Protein AF-A0A1J4XUT0-F1 (afdb_monomer_lite)

Foldseek 3Di:
DDPVLVVLCVVCVLPAVQDVVQFDADPNDTHSHGLLQVLLVVLLVVQVVCLVVLLPPPPLLVQLVVLLVQLVVVVVCCVVVNDPDDSVNSNNSSSSNNVSLSSNLSVVCVVVVPDPVPVVVVVVSVVVSSNVVSVVVVVVVVVVVVVVVVVVVVVVVVVVVVVVVVVVVVVVPD

Secondary structure (DSSP, 8-state):
--HHHHHHHHHHTTT----GGGEEEETTEEEEEEHHHHHHHHHHHHHGGGHHHHTT-TTHHHHHHHHHHHHHHHHHHHHTTSS---HHHHHHHHHHHHHHHHHHHHHHHHHTT--TT-HHHHHHHHHHHHHHHHHHHHHHHHHHHHHHHHHHHHHHHHHHHHHHHHHHHHHHH-

pLDDT: mean 86.44, std 8.36, range [59.31, 97.38]

Radius of gyration: 22.79 Å; chains: 1; bounding box: 73×36×62 Å

Sequence (174 aa):
MQFLDLIAEWLFHFTCHQDPDLLVNSWGLSLPFCYRCGGIYLGIALALPSLTLIRNLPGRWYLGLGLITITLCEWLLANLGQTSSTFMTRALTGLITGVGLVLMLSVYVDSLKINLLNPLLLILLIILIVWLFNSLAVAVELTVTLSFLLFWVMVLSIFGQKLSTIVKREFLHG

Structure (mmCIF, N/CA/C/O backbone):
data_AF-A0A1J4XUT0-F1
#
_entry.id   AF-A0A1J4XUT0-F1
#
loop_
_atom_site.group_PDB
_atom_site.id
_atom_site.type_symbol
_atom_site.label_atom_id
_atom_site.label_alt_id
_atom_site.label_comp_id
_atom_site.label_asym_id
_atom_site.label_entity_id
_atom_site.label_seq_id
_atom_site.pdbx_PDB_ins_code
_atom_site.Cartn_x
_atom_site.Cartn_y
_atom_site.Cartn_z
_atom_site.occupancy
_atom_site.B_iso_or_equiv
_atom_site.auth_seq_id
_atom_site.auth_comp_id
_atom_site.auth_asym_id
_atom_site.auth_atom_id
_atom_site.pdbx_PDB_model_num
ATOM 1 N N . MET A 1 1 ? 14.628 16.707 -19.276 1.00 59.31 1 MET A N 1
ATOM 2 C CA . MET A 1 1 ? 13.608 16.431 -18.249 1.00 59.31 1 MET A CA 1
ATOM 3 C C . MET A 1 1 ? 12.532 17.487 -18.405 1.00 59.31 1 MET A C 1
ATOM 5 O O . MET A 1 1 ? 12.856 18.669 -18.344 1.00 59.31 1 MET A O 1
ATOM 9 N N . GLN A 1 2 ? 11.329 17.092 -18.812 1.00 84.69 2 GLN A N 1
ATOM 10 C CA . GLN A 1 2 ? 10.245 18.026 -19.120 1.00 84.69 2 GLN A CA 1
ATOM 11 C C . GLN A 1 2 ? 9.578 18.475 -17.807 1.00 84.69 2 GLN A C 1
ATOM 13 O O . GLN A 1 2 ? 9.569 17.736 -16.831 1.00 84.69 2 GLN A O 1
ATOM 18 N N . PHE A 1 3 ? 9.009 19.684 -17.759 1.00 84.69 3 PHE A N 1
ATOM 19 C CA . PHE A 1 3 ? 8.320 20.232 -16.571 1.00 84.69 3 PHE A CA 1
ATOM 20 C C . PHE A 1 3 ? 7.246 19.286 -15.990 1.00 84.69 3 PHE A C 1
ATOM 22 O O . PHE A 1 3 ? 7.018 19.260 -14.783 1.00 84.69 3 PHE A O 1
ATOM 29 N N . LEU A 1 4 ? 6.626 18.470 -16.847 1.00 77.44 4 LEU A N 1
ATOM 30 C CA . LEU A 1 4 ? 5.652 17.450 -16.460 1.00 77.44 4 LEU A CA 1
ATOM 31 C C . LEU A 1 4 ? 6.265 16.303 -15.642 1.00 77.44 4 LEU A C 1
ATOM 33 O O . LEU A 1 4 ? 5.600 15.813 -14.733 1.00 77.44 4 LEU A O 1
ATOM 37 N N . ASP A 1 5 ? 7.517 15.920 -15.909 1.00 79.69 5 ASP A N 1
ATOM 38 C CA . ASP A 1 5 ? 8.219 14.863 -15.166 1.00 79.69 5 ASP A CA 1
ATOM 39 C C . ASP A 1 5 ? 8.439 15.298 -13.713 1.00 79.69 5 ASP A C 1
ATOM 41 O O . ASP A 1 5 ? 8.151 14.550 -12.788 1.00 79.69 5 ASP A O 1
ATOM 45 N N . LEU A 1 6 ? 8.834 16.560 -13.514 1.00 83.25 6 LEU A N 1
ATOM 46 C CA . LEU A 1 6 ? 9.008 17.183 -12.196 1.00 83.25 6 LEU A CA 1
ATOM 47 C C . LEU A 1 6 ? 7.705 17.217 -11.388 1.00 83.25 6 LEU A C 1
ATOM 49 O O . LEU A 1 6 ? 7.701 16.925 -10.193 1.00 83.25 6 LEU A O 1
ATOM 53 N N . ILE A 1 7 ? 6.590 17.571 -12.035 1.00 82.38 7 ILE A N 1
ATOM 54 C CA . ILE A 1 7 ? 5.274 17.563 -11.383 1.00 82.38 7 ILE A CA 1
ATOM 55 C C . ILE A 1 7 ? 4.871 16.134 -11.022 1.00 82.38 7 ILE A C 1
ATOM 57 O O . ILE A 1 7 ? 4.370 15.898 -9.924 1.00 82.38 7 ILE A O 1
ATOM 61 N N . ALA A 1 8 ? 5.078 15.184 -11.932 1.00 77.56 8 ALA A N 1
ATOM 62 C CA . ALA A 1 8 ? 4.742 13.791 -11.699 1.00 77.56 8 ALA A CA 1
ATOM 63 C C . ALA A 1 8 ? 5.581 13.191 -10.563 1.00 77.56 8 ALA A C 1
ATOM 65 O O . ALA A 1 8 ? 5.018 12.581 -9.658 1.00 77.56 8 ALA A O 1
ATOM 66 N N . GLU A 1 9 ? 6.894 13.411 -10.557 1.00 79.12 9 GLU A N 1
ATOM 67 C CA . GLU A 1 9 ? 7.775 13.026 -9.454 1.00 79.12 9 GLU A CA 1
ATOM 68 C C . GLU A 1 9 ? 7.278 13.598 -8.136 1.00 79.12 9 GLU A C 1
ATOM 70 O O . GLU A 1 9 ? 7.005 12.841 -7.212 1.00 79.12 9 GLU A O 1
ATOM 75 N N . TRP A 1 10 ? 7.037 14.906 -8.067 1.00 80.31 10 TRP A N 1
ATOM 76 C CA . TRP A 1 10 ? 6.560 15.534 -6.840 1.00 80.31 10 TRP A CA 1
ATOM 77 C C . TRP A 1 10 ? 5.215 14.968 -6.351 1.00 80.31 10 TRP A C 1
ATOM 79 O O . TRP A 1 10 ? 5.044 14.718 -5.158 1.00 80.31 10 TRP A O 1
ATOM 89 N N . LEU A 1 11 ? 4.267 14.722 -7.261 1.00 76.12 11 LEU A N 1
ATOM 90 C CA . LEU A 1 11 ? 2.953 14.168 -6.921 1.00 76.12 11 LEU A CA 1
ATOM 91 C C . LEU A 1 11 ? 3.034 12.712 -6.448 1.00 76.12 11 LEU A C 1
ATOM 93 O O . LEU A 1 11 ? 2.339 12.333 -5.503 1.00 76.12 11 LEU A O 1
ATOM 97 N N . PHE A 1 12 ? 3.855 11.890 -7.101 1.00 77.44 12 PHE A N 1
ATOM 98 C CA . PHE A 1 12 ? 3.906 10.453 -6.841 1.00 77.44 12 PHE A CA 1
ATOM 99 C C . PHE A 1 12 ? 4.951 10.055 -5.801 1.00 77.44 12 PHE A C 1
ATOM 101 O O . PHE A 1 12 ? 4.812 8.965 -5.244 1.00 77.44 12 PHE A O 1
ATOM 108 N N . HIS A 1 13 ? 5.914 10.919 -5.467 1.00 78.12 13 HIS A N 1
ATOM 109 C CA . HIS A 1 13 ? 6.975 10.637 -4.494 1.00 78.12 13 HIS A CA 1
ATOM 110 C C . HIS A 1 13 ? 6.435 10.222 -3.118 1.00 78.12 13 HIS A C 1
ATOM 112 O O . HIS A 1 13 ? 6.996 9.352 -2.460 1.00 78.12 13 HIS A O 1
ATOM 118 N N . PHE A 1 14 ? 5.286 10.768 -2.709 1.00 69.44 14 PHE A N 1
ATOM 119 C CA . PHE A 1 14 ? 4.635 10.403 -1.446 1.00 69.44 14 PHE A CA 1
ATOM 120 C C . PHE A 1 14 ? 3.966 9.025 -1.460 1.00 69.44 14 PHE A C 1
ATOM 122 O O . PHE A 1 14 ? 3.560 8.528 -0.415 1.00 69.44 14 PHE A O 1
ATOM 129 N N . THR A 1 15 ? 3.777 8.437 -2.641 1.00 68.38 15 THR A N 1
ATOM 130 C CA . THR A 1 15 ? 2.921 7.257 -2.846 1.00 68.38 15 THR A CA 1
ATOM 131 C C . THR A 1 15 ? 3.649 6.090 -3.510 1.00 68.38 15 THR A C 1
ATOM 133 O O . THR A 1 15 ? 3.168 4.959 -3.512 1.00 68.38 15 THR A O 1
ATOM 136 N N . CYS A 1 16 ? 4.811 6.361 -4.098 1.00 80.06 16 CYS A N 1
ATOM 137 C CA . CYS A 1 16 ? 5.629 5.418 -4.830 1.00 80.06 16 CYS A CA 1
ATOM 138 C C . CYS A 1 16 ? 7.099 5.750 -4.575 1.00 80.06 16 CYS A C 1
ATOM 140 O O . CYS A 1 16 ? 7.508 6.896 -4.722 1.00 80.06 16 CYS A O 1
ATOM 142 N N . HIS A 1 17 ? 7.908 4.734 -4.271 1.00 76.56 17 HIS A N 1
ATOM 143 C CA . HIS A 1 17 ? 9.347 4.909 -4.052 1.00 76.56 17 HIS A CA 1
ATOM 144 C C . HIS A 1 17 ? 10.143 5.265 -5.318 1.00 76.56 17 HIS A C 1
ATOM 146 O O . HIS A 1 17 ? 11.313 5.609 -5.210 1.00 76.56 17 HIS A O 1
ATOM 152 N N . GLN A 1 18 ? 9.511 5.189 -6.496 1.00 79.56 18 GLN A N 1
ATOM 153 C CA . GLN A 1 18 ? 10.084 5.539 -7.805 1.00 79.56 18 GLN A CA 1
ATOM 154 C C . GLN A 1 18 ? 11.437 4.874 -8.110 1.00 79.56 18 GLN A C 1
ATOM 156 O O . GLN A 1 18 ? 12.284 5.447 -8.786 1.00 79.56 18 GLN A O 1
ATOM 161 N N . ASP A 1 19 ? 11.618 3.639 -7.642 1.00 84.69 19 ASP A N 1
ATOM 162 C CA . ASP A 1 19 ? 12.765 2.810 -8.007 1.00 84.69 19 ASP A CA 1
ATOM 163 C C . ASP A 1 19 ? 12.742 2.528 -9.526 1.00 84.69 19 ASP A C 1
ATOM 165 O O . ASP A 1 19 ? 11.772 1.910 -9.991 1.00 84.69 19 ASP A O 1
ATOM 169 N N . PRO A 1 20 ? 13.760 2.973 -10.296 1.00 84.88 20 PRO A N 1
ATOM 170 C CA . PRO A 1 20 ? 13.795 2.850 -11.753 1.00 84.88 20 PRO A CA 1
ATOM 171 C C . PRO A 1 20 ? 13.694 1.400 -12.237 1.00 84.88 20 PRO A C 1
ATOM 173 O O . PRO A 1 20 ? 13.114 1.161 -13.298 1.00 84.88 20 PRO A O 1
ATOM 176 N N . ASP A 1 21 ? 14.154 0.429 -11.443 1.00 86.81 21 ASP A N 1
ATOM 177 C CA . ASP A 1 21 ? 14.074 -0.994 -11.787 1.00 86.81 21 ASP A CA 1
ATOM 178 C C . ASP A 1 21 ? 12.650 -1.553 -11.643 1.00 86.81 21 ASP A C 1
ATOM 180 O O . ASP A 1 21 ? 12.332 -2.627 -12.158 1.00 86.81 21 ASP A O 1
ATOM 184 N N . LEU A 1 22 ? 11.768 -0.830 -10.946 1.00 86.06 22 LEU A N 1
ATOM 185 C CA . LEU A 1 22 ? 10.403 -1.244 -10.620 1.00 86.06 22 LEU A CA 1
ATOM 186 C C . LEU A 1 22 ? 9.323 -0.425 -11.335 1.00 86.06 22 LEU A C 1
ATOM 188 O O . LEU A 1 22 ? 8.131 -0.721 -11.165 1.00 86.06 22 LEU A O 1
ATOM 192 N N . LEU A 1 23 ? 9.710 0.601 -12.098 1.00 89.19 23 LEU A N 1
ATOM 193 C CA . LEU A 1 23 ? 8.786 1.450 -12.846 1.00 89.19 23 LEU A CA 1
ATOM 194 C C . LEU A 1 23 ? 8.070 0.668 -13.949 1.00 89.19 23 LEU A C 1
ATOM 196 O O . LEU A 1 23 ? 8.617 -0.242 -14.576 1.00 89.19 23 LEU A O 1
ATOM 200 N N . VAL A 1 24 ? 6.816 1.046 -14.200 1.00 85.81 24 VAL A N 1
ATOM 201 C CA . VAL A 1 24 ? 6.066 0.503 -15.335 1.00 85.81 24 VAL A CA 1
ATOM 202 C C . VAL A 1 24 ? 6.671 1.047 -16.624 1.00 85.81 24 VAL A C 1
ATOM 204 O O . VAL A 1 24 ? 6.668 2.254 -16.845 1.00 85.81 24 VAL A O 1
ATOM 207 N N . ASN A 1 25 ? 7.140 0.152 -17.490 1.00 88.81 25 ASN A N 1
ATOM 208 C CA . ASN A 1 25 ? 7.687 0.503 -18.797 1.00 88.81 25 ASN A CA 1
ATOM 209 C C . ASN A 1 25 ? 6.682 0.130 -19.888 1.00 88.81 25 ASN A C 1
ATOM 211 O O . ASN A 1 25 ? 6.389 -1.049 -20.084 1.00 88.81 25 ASN A O 1
ATOM 215 N N . SER A 1 26 ? 6.158 1.125 -20.604 1.00 87.25 26 SER A N 1
ATOM 216 C CA . SER A 1 26 ? 5.198 0.928 -21.693 1.00 87.25 26 SER A CA 1
ATOM 217 C C . SER A 1 26 ? 5.626 1.711 -22.929 1.00 87.25 26 SER A C 1
ATOM 219 O O . SER A 1 26 ? 5.854 2.913 -22.856 1.00 87.25 26 SER A O 1
ATOM 221 N N . TRP A 1 27 ? 5.753 1.031 -24.073 1.00 89.69 27 TRP A N 1
ATOM 222 C CA . TRP A 1 27 ? 6.184 1.628 -25.352 1.00 89.69 27 TRP A CA 1
ATOM 223 C C . TRP A 1 27 ? 7.494 2.436 -25.281 1.00 89.69 27 TRP A C 1
ATOM 225 O O . TRP A 1 27 ? 7.643 3.451 -25.955 1.00 89.69 27 TRP A O 1
ATOM 235 N N . GLY A 1 28 ? 8.451 1.992 -24.461 1.00 87.12 28 GLY A N 1
ATOM 236 C CA . GLY A 1 28 ? 9.734 2.682 -24.280 1.00 87.12 28 GLY A CA 1
ATOM 237 C C . GLY A 1 28 ? 9.672 3.914 -23.372 1.00 87.12 28 GLY A C 1
ATOM 238 O O . GLY A 1 28 ? 10.677 4.602 -23.231 1.00 87.12 28 GLY A O 1
ATOM 239 N N . LEU A 1 29 ? 8.523 4.179 -22.741 1.00 85.25 29 LEU A N 1
ATOM 240 C CA . LEU A 1 29 ? 8.351 5.223 -21.736 1.00 85.25 29 LEU A CA 1
ATOM 241 C C . LEU A 1 29 ? 8.189 4.592 -20.349 1.00 85.25 29 LEU A C 1
ATOM 243 O O . LEU A 1 29 ? 7.379 3.679 -20.165 1.00 85.25 29 LEU A O 1
ATOM 247 N N . SER A 1 30 ? 8.940 5.100 -19.375 1.00 88.06 30 SER A N 1
ATOM 248 C CA . SER A 1 30 ? 8.773 4.763 -17.961 1.00 88.06 30 SER A CA 1
ATOM 249 C C . SER A 1 30 ? 7.714 5.674 -17.349 1.00 88.06 30 SER A C 1
ATOM 251 O O . SER A 1 30 ? 7.828 6.897 -17.400 1.00 88.06 30 SER A O 1
ATOM 253 N N . LEU A 1 31 ? 6.666 5.087 -16.782 1.00 87.19 31 LEU A N 1
ATOM 254 C CA . LEU A 1 31 ? 5.660 5.828 -16.030 1.00 87.19 31 LEU A CA 1
ATOM 255 C C . LEU A 1 31 ? 6.216 6.200 -14.644 1.00 87.19 31 LEU A C 1
ATOM 257 O O . LEU A 1 31 ? 7.026 5.453 -14.096 1.00 87.19 31 LEU A O 1
ATOM 261 N N . PRO A 1 32 ? 5.747 7.298 -14.023 1.00 86.94 32 PRO A N 1
ATOM 262 C CA . PRO A 1 32 ? 6.279 7.809 -12.753 1.00 86.94 32 PRO A CA 1
ATOM 263 C C . PRO A 1 32 ? 5.862 6.976 -11.522 1.00 86.94 32 PRO A C 1
ATOM 265 O O . PRO A 1 32 ? 5.940 7.454 -10.390 1.00 86.94 32 PRO A O 1
ATOM 268 N N . PHE A 1 33 ? 5.392 5.742 -11.719 1.00 87.62 33 PHE A N 1
ATOM 269 C CA . PHE A 1 33 ? 4.929 4.842 -10.669 1.00 87.62 33 PHE A CA 1
ATOM 270 C C . PHE A 1 33 ? 5.343 3.389 -10.941 1.00 87.62 33 PHE A C 1
ATOM 272 O O . PHE A 1 33 ? 5.477 2.956 -12.087 1.00 87.62 33 PHE A O 1
ATOM 279 N N . CYS A 1 34 ? 5.525 2.613 -9.870 1.00 92.31 34 CYS A N 1
ATOM 280 C CA . CYS A 1 34 ? 5.891 1.202 -9.957 1.00 92.31 34 CYS A CA 1
ATOM 281 C C . CYS A 1 34 ? 4.689 0.309 -10.300 1.00 92.31 34 CYS A C 1
ATOM 283 O O . CYS A 1 34 ? 3.532 0.708 -10.132 1.00 92.31 34 CYS A O 1
ATOM 285 N N . TYR A 1 35 ? 4.952 -0.935 -10.716 1.00 92.62 35 TYR A N 1
ATOM 286 C CA . TYR A 1 35 ? 3.899 -1.915 -11.037 1.00 92.62 35 TYR A CA 1
ATOM 287 C C . TYR A 1 35 ? 2.866 -2.096 -9.917 1.00 92.62 35 TYR A C 1
ATOM 289 O O . TYR A 1 35 ? 1.685 -2.283 -10.203 1.00 92.62 35 TYR A O 1
ATOM 297 N N . ARG A 1 36 ? 3.275 -1.990 -8.644 1.00 93.19 36 ARG A N 1
ATOM 298 C CA . ARG A 1 36 ? 2.353 -2.099 -7.503 1.00 93.19 36 ARG A CA 1
ATOM 299 C C . ARG A 1 36 ? 1.386 -0.922 -7.435 1.00 93.19 36 ARG A C 1
ATOM 301 O O . ARG A 1 36 ? 0.182 -1.145 -7.354 1.00 93.19 36 ARG A O 1
ATOM 308 N N . CYS A 1 37 ? 1.890 0.310 -7.493 1.00 91.88 37 CYS A N 1
ATOM 309 C CA . CYS A 1 37 ? 1.044 1.504 -7.460 1.00 91.88 37 CYS A CA 1
ATOM 310 C C . CYS A 1 37 ? 0.134 1.565 -8.693 1.00 91.88 37 CYS A C 1
ATOM 312 O O . CYS A 1 37 ? -1.057 1.827 -8.552 1.00 91.88 37 CYS A O 1
ATOM 314 N N . GLY A 1 38 ? 0.653 1.204 -9.874 1.00 91.75 38 GLY A N 1
ATOM 315 C CA . GLY A 1 38 ? -0.155 1.050 -11.086 1.00 91.75 38 GLY A CA 1
ATOM 316 C C . GLY A 1 38 ? -1.289 0.033 -10.910 1.00 91.75 38 GLY A C 1
ATOM 317 O O . GLY A 1 38 ? -2.433 0.320 -11.256 1.00 91.75 38 GLY A O 1
ATOM 318 N N . GLY A 1 39 ? -0.996 -1.114 -10.289 1.00 94.62 39 GLY A N 1
ATOM 319 C CA . GLY A 1 39 ? -1.999 -2.101 -9.892 1.00 94.62 39 GLY A CA 1
ATOM 320 C C . GLY A 1 39 ? -3.060 -1.515 -8.959 1.00 94.62 39 GLY A C 1
ATOM 321 O O . GLY A 1 39 ? -4.245 -1.649 -9.244 1.00 94.62 39 GLY A O 1
ATOM 322 N N . ILE A 1 40 ? -2.660 -0.816 -7.890 1.00 93.75 40 ILE A N 1
ATOM 323 C CA . ILE A 1 40 ? -3.589 -0.170 -6.941 1.00 93.75 40 ILE A CA 1
ATOM 324 C C . ILE A 1 40 ? -4.519 0.800 -7.668 1.00 93.75 40 ILE A C 1
ATOM 326 O O . ILE A 1 40 ? -5.736 0.724 -7.492 1.00 93.75 40 ILE A O 1
ATOM 330 N N . TYR A 1 41 ? -3.972 1.677 -8.511 1.00 90.50 41 TYR A N 1
ATOM 331 C CA . TYR A 1 41 ? -4.768 2.642 -9.269 1.00 90.50 41 TYR A CA 1
ATOM 332 C C . TYR A 1 41 ? -5.742 1.951 -10.219 1.00 90.50 41 TYR A C 1
ATOM 334 O O . TYR A 1 41 ? -6.911 2.333 -10.273 1.00 90.50 41 TYR A O 1
ATOM 342 N N . LEU A 1 42 ? -5.299 0.899 -10.911 1.00 93.38 42 LEU A N 1
ATOM 343 C CA . LEU A 1 42 ? -6.162 0.106 -11.781 1.00 93.38 42 LEU A CA 1
ATOM 344 C C . LEU A 1 42 ? -7.273 -0.596 -10.986 1.00 93.38 42 LEU A C 1
ATOM 346 O O . LEU A 1 42 ? -8.433 -0.542 -11.380 1.00 93.38 42 LEU A O 1
ATOM 350 N N . GLY A 1 43 ? -6.950 -1.203 -9.844 1.00 96.06 43 GLY A N 1
ATOM 351 C CA . GLY A 1 43 ? -7.925 -1.850 -8.966 1.00 96.06 43 GLY A CA 1
ATOM 352 C C . GLY A 1 43 ? -8.981 -0.874 -8.446 1.00 96.06 43 GLY A C 1
ATOM 353 O O . GLY A 1 43 ? -10.171 -1.184 -8.488 1.00 96.06 43 GLY A O 1
ATOM 354 N N . ILE A 1 44 ? -8.569 0.330 -8.034 1.00 93.56 44 ILE A N 1
ATOM 355 C CA . ILE A 1 44 ? -9.496 1.405 -7.656 1.00 93.56 44 ILE A CA 1
ATOM 356 C C . ILE A 1 44 ? -10.367 1.791 -8.851 1.00 93.56 44 ILE A C 1
ATOM 358 O O . ILE A 1 44 ? -11.587 1.817 -8.720 1.00 93.56 44 ILE A O 1
ATOM 362 N N . ALA A 1 45 ? -9.771 2.055 -10.016 1.00 89.25 45 ALA A N 1
ATOM 363 C CA . ALA A 1 45 ? -10.500 2.468 -11.214 1.00 89.25 45 ALA A CA 1
ATOM 364 C C . ALA A 1 45 ? -11.549 1.432 -11.655 1.00 89.25 45 ALA A C 1
ATOM 366 O O . ALA A 1 45 ? -12.633 1.811 -12.093 1.00 89.25 45 ALA A O 1
ATOM 367 N N . LEU A 1 46 ? -11.255 0.138 -11.501 1.00 93.62 46 LEU A N 1
ATOM 368 C CA . LEU A 1 46 ? -12.176 -0.951 -11.830 1.00 93.62 46 LEU A CA 1
ATOM 369 C C . LEU A 1 46 ? -13.263 -1.157 -10.767 1.00 93.62 46 LEU A C 1
ATOM 371 O O . LEU A 1 46 ? -14.414 -1.422 -11.111 1.00 93.62 46 LEU A O 1
ATOM 375 N N . ALA A 1 47 ? -12.927 -1.037 -9.481 1.00 94.38 47 ALA A N 1
ATOM 376 C CA . ALA A 1 47 ? -13.877 -1.279 -8.399 1.00 94.38 47 ALA A CA 1
ATOM 377 C C . ALA A 1 47 ? -14.776 -0.069 -8.106 1.00 94.38 47 ALA A C 1
ATOM 379 O O . ALA A 1 47 ? -15.922 -0.247 -7.691 1.00 94.38 47 ALA A O 1
ATOM 380 N N . LEU A 1 48 ? -14.307 1.160 -8.329 1.00 90.19 48 LEU A N 1
ATOM 381 C CA . LEU A 1 48 ? -15.039 2.378 -7.978 1.00 90.19 48 LEU A CA 1
ATOM 382 C C . LEU A 1 48 ? -16.407 2.506 -8.686 1.00 90.19 48 LEU A C 1
ATOM 384 O O . LEU A 1 48 ? -17.376 2.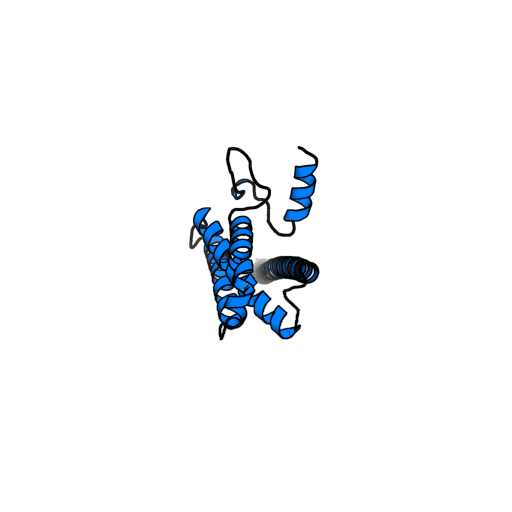833 -8.004 1.00 90.19 48 LEU A O 1
ATOM 388 N N . PRO A 1 49 ? -16.570 2.183 -9.987 1.00 89.19 49 PRO A N 1
ATOM 389 C CA . PRO A 1 49 ? -17.890 2.171 -10.628 1.00 89.19 49 PRO A CA 1
ATOM 390 C C . PRO A 1 49 ? -18.868 1.173 -9.993 1.00 89.19 49 PRO A C 1
ATOM 392 O O . PRO A 1 49 ? -20.078 1.377 -10.030 1.00 89.19 49 PRO A O 1
ATOM 395 N N . SER A 1 50 ? -18.350 0.108 -9.373 1.00 90.12 50 SER A N 1
ATOM 396 C CA . SER A 1 50 ? -19.158 -0.906 -8.690 1.00 90.12 50 SER A CA 1
ATOM 397 C C . SER A 1 50 ? -19.541 -0.526 -7.255 1.00 90.12 50 SER A C 1
ATOM 399 O O . SER A 1 50 ? -20.210 -1.312 -6.586 1.00 90.12 50 SER A O 1
ATOM 401 N N . LEU A 1 51 ? -19.173 0.676 -6.780 1.00 87.50 51 LEU A N 1
ATOM 402 C CA . LEU A 1 51 ? -19.350 1.112 -5.390 1.00 87.50 51 LEU A CA 1
ATOM 403 C C . LEU A 1 51 ? -20.797 0.971 -4.893 1.00 87.50 51 LEU A C 1
ATOM 405 O O . LEU A 1 51 ? -21.021 0.559 -3.758 1.00 87.50 51 LEU A O 1
ATOM 409 N N . THR A 1 52 ? -21.785 1.246 -5.747 1.00 85.38 52 THR A N 1
ATOM 410 C CA . THR A 1 52 ? -23.215 1.100 -5.423 1.00 85.38 52 THR A CA 1
ATOM 411 C C . THR A 1 52 ? -23.638 -0.355 -5.220 1.00 85.38 52 THR A C 1
ATOM 413 O O . THR A 1 52 ? -24.489 -0.626 -4.376 1.00 85.38 52 THR A O 1
ATOM 416 N N . LEU A 1 53 ? -23.026 -1.291 -5.949 1.00 88.06 53 LEU A N 1
ATOM 417 C CA . LEU A 1 53 ? -23.294 -2.726 -5.845 1.00 88.06 53 LEU A CA 1
ATOM 418 C C . LEU A 1 53 ? -22.630 -3.311 -4.595 1.00 88.06 53 LEU A C 1
ATOM 420 O O . LEU A 1 53 ? -23.255 -4.057 -3.841 1.00 88.06 53 LEU A O 1
ATOM 424 N N . ILE A 1 54 ? -21.378 -2.927 -4.333 1.00 89.88 54 ILE A N 1
ATOM 425 C CA . ILE A 1 54 ? -20.605 -3.451 -3.197 1.00 89.88 54 ILE A CA 1
ATOM 426 C C . ILE A 1 54 ? -20.999 -2.841 -1.850 1.00 89.88 54 ILE A C 1
ATOM 428 O O . ILE A 1 54 ? -20.699 -3.411 -0.803 1.00 89.88 54 ILE A O 1
ATOM 432 N N . ARG A 1 55 ? -21.736 -1.727 -1.853 1.00 85.94 55 ARG A N 1
ATOM 433 C CA . ARG A 1 55 ? -22.261 -1.078 -0.644 1.00 85.94 55 ARG A CA 1
ATOM 434 C C . ARG A 1 55 ? -23.136 -2.001 0.208 1.00 85.94 55 ARG A C 1
ATOM 436 O O . ARG A 1 55 ? -23.192 -1.842 1.420 1.00 85.94 55 ARG A O 1
ATOM 443 N N . ASN A 1 56 ? -23.792 -2.989 -0.397 1.00 88.06 56 ASN A N 1
ATOM 444 C CA . ASN A 1 56 ? -24.673 -3.917 0.318 1.00 88.06 56 ASN A CA 1
ATOM 445 C C . ASN A 1 56 ? -23.992 -5.238 0.701 1.00 88.06 56 ASN A C 1
ATOM 447 O O . ASN A 1 56 ? -24.621 -6.083 1.333 1.00 88.06 56 ASN A O 1
ATOM 451 N N . LEU A 1 57 ? -22.713 -5.431 0.352 1.00 91.88 57 LEU A N 1
ATOM 452 C CA . LEU A 1 57 ? -21.992 -6.658 0.687 1.00 91.88 57 LEU A CA 1
ATOM 453 C C . LEU A 1 57 ? -21.783 -6.757 2.212 1.00 91.88 57 LEU A C 1
ATOM 455 O O . LEU A 1 57 ? -21.185 -5.845 2.808 1.00 91.88 57 LEU A O 1
ATOM 459 N N . PRO A 1 58 ? -22.252 -7.839 2.865 1.00 91.62 58 PRO A N 1
ATOM 460 C CA . PRO A 1 58 ? -21.993 -8.071 4.279 1.00 91.62 58 PRO A CA 1
ATOM 461 C C . PRO A 1 58 ? -20.507 -8.366 4.496 1.00 91.62 58 PRO A C 1
ATOM 463 O O . PRO A 1 58 ? -19.856 -9.008 3.675 1.00 91.62 58 PRO A O 1
ATOM 466 N N . GLY A 1 59 ? -19.943 -7.869 5.597 1.00 92.44 59 GLY A N 1
ATOM 467 C CA . GLY A 1 59 ? -18.538 -8.116 5.937 1.00 92.44 59 GLY A CA 1
ATOM 468 C C . GLY A 1 59 ? -17.510 -7.451 5.010 1.00 92.44 59 GLY A C 1
ATOM 469 O O . GLY A 1 59 ? -16.323 -7.747 5.124 1.00 92.44 59 GLY A O 1
ATOM 470 N N . ARG A 1 60 ? -17.921 -6.523 4.132 1.00 93.50 60 ARG A N 1
ATOM 471 C CA . ARG A 1 60 ? -17.032 -5.822 3.182 1.00 93.50 60 ARG A CA 1
ATOM 472 C C . ARG A 1 60 ? -15.822 -5.132 3.823 1.00 93.50 60 ARG A C 1
ATOM 474 O O . ARG A 1 60 ? -14.774 -5.068 3.195 1.00 93.50 60 ARG A O 1
ATOM 481 N N . TRP A 1 61 ? -15.937 -4.685 5.078 1.00 91.25 61 TRP A N 1
ATOM 482 C CA . TRP A 1 61 ? -14.802 -4.179 5.860 1.00 91.25 61 TRP A CA 1
ATOM 483 C C . TRP A 1 61 ? -13.713 -5.244 6.046 1.00 91.25 61 TRP A C 1
ATOM 485 O O . TRP A 1 61 ? -12.554 -5.013 5.709 1.00 91.25 61 TRP A O 1
ATOM 495 N N . TYR A 1 62 ? -14.092 -6.427 6.541 1.00 92.25 62 TYR A N 1
ATOM 496 C CA . TYR A 1 62 ? -13.171 -7.541 6.775 1.00 92.25 62 TYR A CA 1
ATOM 497 C C . TYR A 1 62 ? -12.596 -8.080 5.468 1.00 92.25 62 TYR A C 1
ATOM 499 O O . TYR A 1 62 ? -11.407 -8.376 5.404 1.00 92.25 62 TYR A O 1
ATOM 507 N N . LEU A 1 63 ? -13.422 -8.155 4.418 1.00 93.88 63 LEU A N 1
ATOM 508 C CA . LEU A 1 63 ? -12.956 -8.529 3.087 1.00 93.88 63 LEU A CA 1
ATOM 509 C C . LEU A 1 63 ? -11.920 -7.522 2.571 1.00 93.88 63 LEU A C 1
ATOM 511 O O . LEU A 1 63 ? -10.844 -7.930 2.149 1.00 93.88 63 LEU A O 1
ATOM 515 N N . GLY A 1 64 ? -12.206 -6.220 2.664 1.00 93.69 64 GLY A N 1
ATOM 516 C CA . GLY A 1 64 ? -11.281 -5.160 2.264 1.00 93.69 64 GLY A CA 1
ATOM 517 C C . GLY A 1 64 ? -9.944 -5.241 3.001 1.00 93.69 64 GLY A C 1
ATOM 518 O O . GLY A 1 64 ? -8.897 -5.242 2.354 1.00 93.69 64 GLY A O 1
ATOM 519 N N . LEU A 1 65 ? -9.975 -5.406 4.329 1.00 91.50 65 LEU A N 1
ATOM 520 C CA . LEU A 1 65 ? -8.770 -5.630 5.131 1.00 91.50 65 LEU A CA 1
ATOM 521 C C . LEU A 1 65 ? -8.004 -6.875 4.679 1.00 91.50 65 LEU A C 1
ATOM 523 O O . LEU A 1 65 ? -6.801 -6.785 4.459 1.00 91.50 65 LEU A O 1
ATOM 527 N N . GLY A 1 66 ? -8.687 -8.004 4.477 1.00 92.19 66 GLY A N 1
ATOM 5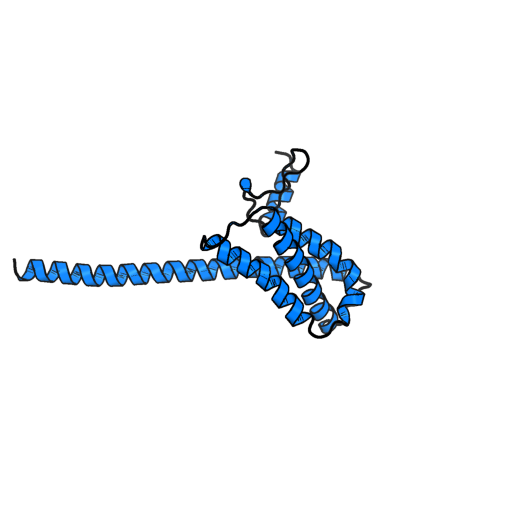28 C CA . GLY A 1 66 ? -8.060 -9.241 4.012 1.00 92.19 66 GLY A CA 1
ATOM 529 C C . GLY A 1 66 ? -7.341 -9.072 2.671 1.00 92.19 66 GLY A C 1
ATOM 530 O O . GLY A 1 66 ? -6.203 -9.513 2.527 1.00 92.19 66 GLY A O 1
ATOM 531 N N . LEU A 1 67 ? -7.958 -8.371 1.712 1.00 93.75 67 LEU A N 1
ATOM 532 C CA . LEU A 1 67 ? -7.336 -8.076 0.416 1.00 93.75 67 LEU A CA 1
ATOM 533 C C . LEU A 1 67 ? -6.100 -7.173 0.557 1.00 93.75 67 LEU A C 1
ATOM 535 O O . LEU A 1 67 ? -5.089 -7.401 -0.103 1.00 93.75 67 LEU A O 1
ATOM 539 N N . ILE A 1 68 ? -6.139 -6.171 1.438 1.00 92.00 68 ILE A N 1
ATOM 540 C CA . ILE A 1 68 ? -4.977 -5.310 1.715 1.00 92.00 68 ILE A CA 1
ATOM 541 C C . ILE A 1 68 ? -3.849 -6.118 2.378 1.00 92.00 68 ILE A C 1
ATOM 543 O O . ILE A 1 68 ? -2.682 -5.962 2.014 1.00 92.00 68 ILE A O 1
ATOM 547 N N . THR A 1 69 ? -4.185 -7.024 3.302 1.00 89.75 69 THR A N 1
ATOM 548 C CA . THR A 1 69 ? -3.214 -7.887 3.987 1.00 89.75 69 THR A CA 1
ATOM 549 C C . THR A 1 69 ? -2.435 -8.774 3.016 1.00 89.75 69 THR A C 1
ATOM 551 O O . THR A 1 69 ? -1.247 -8.982 3.241 1.00 89.75 69 THR A O 1
ATOM 554 N N . ILE A 1 70 ? -3.031 -9.232 1.908 1.00 93.50 70 ILE A N 1
ATOM 555 C CA . ILE A 1 70 ? -2.324 -10.035 0.890 1.00 93.50 70 ILE A CA 1
ATOM 556 C C . ILE A 1 70 ? -1.076 -9.305 0.370 1.00 93.50 70 ILE A C 1
ATOM 558 O O . ILE A 1 70 ? 0.004 -9.891 0.310 1.00 93.50 70 ILE A O 1
ATOM 562 N N . THR A 1 71 ? -1.195 -8.017 0.046 1.00 92.44 71 THR A N 1
ATOM 563 C CA . THR A 1 71 ? -0.069 -7.208 -0.451 1.00 92.44 71 THR A CA 1
ATOM 564 C C . THR A 1 71 ? 0.975 -6.952 0.620 1.00 92.44 71 THR A C 1
ATOM 566 O O . THR A 1 71 ? 2.169 -6.959 0.322 1.00 92.44 71 THR A O 1
ATOM 569 N N . LEU A 1 72 ? 0.545 -6.765 1.870 1.00 88.44 72 LEU A N 1
ATOM 570 C CA . LEU A 1 72 ? 1.464 -6.629 2.996 1.00 88.44 72 LEU A CA 1
ATOM 571 C C . LEU A 1 72 ? 2.265 -7.920 3.217 1.00 88.44 72 LEU A C 1
ATOM 573 O O . LEU A 1 72 ? 3.479 -7.861 3.391 1.00 88.44 72 LEU A O 1
ATOM 577 N N . CYS A 1 73 ? 1.606 -9.081 3.162 1.00 91.38 73 CYS A N 1
ATOM 578 C CA . CYS A 1 73 ? 2.256 -10.383 3.284 1.00 91.38 73 CYS A CA 1
ATOM 579 C C . CYS A 1 73 ? 3.229 -10.647 2.131 1.00 91.38 73 CYS A C 1
ATOM 581 O O . CYS A 1 73 ? 4.351 -11.071 2.387 1.00 91.38 73 CYS A O 1
ATOM 583 N N . GLU A 1 74 ? 2.841 -10.368 0.882 1.00 94.38 74 GLU A N 1
ATOM 584 C CA . GLU A 1 74 ? 3.737 -10.521 -0.274 1.00 94.38 74 GLU A CA 1
ATOM 585 C C . GLU A 1 74 ? 4.968 -9.621 -0.154 1.00 94.38 74 GLU A C 1
ATOM 587 O O . GLU A 1 74 ? 6.092 -10.089 -0.328 1.00 94.38 74 GLU A O 1
ATOM 592 N N . TRP A 1 75 ? 4.776 -8.350 0.210 1.00 89.06 75 TRP A N 1
ATOM 593 C CA . TRP A 1 75 ? 5.878 -7.419 0.437 1.00 89.06 75 TRP A CA 1
ATOM 594 C C . TRP A 1 75 ? 6.816 -7.890 1.552 1.00 89.06 75 TRP A C 1
ATOM 596 O O . TRP A 1 75 ? 8.034 -7.859 1.382 1.00 89.06 75 TRP A O 1
ATOM 606 N N . LEU A 1 76 ? 6.261 -8.359 2.673 1.00 87.50 76 LEU A N 1
ATOM 607 C CA . LEU A 1 76 ? 7.045 -8.837 3.806 1.00 87.50 76 LEU A CA 1
ATOM 608 C C . LEU A 1 76 ? 7.854 -10.087 3.441 1.00 87.50 76 LEU A C 1
ATOM 610 O O . LEU A 1 76 ? 9.052 -10.137 3.708 1.00 87.50 76 LEU A O 1
ATOM 614 N N . LEU A 1 77 ? 7.229 -11.077 2.800 1.00 90.94 77 LEU A N 1
ATOM 615 C CA . LEU A 1 77 ? 7.908 -12.302 2.369 1.00 90.94 77 LEU A CA 1
ATOM 616 C C . LEU A 1 77 ? 9.015 -12.016 1.349 1.00 90.94 77 LEU A C 1
ATOM 618 O O . LEU A 1 77 ? 10.084 -12.625 1.424 1.00 90.94 77 LEU A O 1
ATOM 622 N N . ALA A 1 78 ? 8.793 -11.060 0.443 1.00 90.12 78 ALA A N 1
ATOM 623 C CA . ALA A 1 78 ? 9.809 -10.627 -0.504 1.00 90.12 78 ALA A CA 1
ATOM 624 C C . ALA A 1 78 ? 11.005 -9.953 0.179 1.00 90.12 78 ALA A C 1
ATOM 626 O O . ALA A 1 78 ? 12.149 -10.295 -0.115 1.00 90.12 78 ALA A O 1
ATOM 627 N N . ASN A 1 79 ? 10.759 -9.059 1.139 1.00 85.19 79 ASN A N 1
ATOM 628 C CA . ASN A 1 79 ? 11.827 -8.393 1.891 1.00 85.19 79 ASN A CA 1
ATOM 629 C C . ASN A 1 79 ? 12.604 -9.343 2.810 1.00 85.19 79 ASN A C 1
ATOM 631 O O . ASN A 1 79 ? 13.782 -9.121 3.068 1.00 85.19 79 ASN A O 1
ATOM 635 N N . LEU A 1 80 ? 11.969 -10.417 3.283 1.00 89.44 80 LEU A N 1
ATOM 636 C CA . LEU A 1 80 ? 12.629 -11.488 4.035 1.00 89.44 80 LEU A CA 1
ATOM 637 C C . LEU A 1 80 ? 13.394 -12.477 3.136 1.00 89.44 80 LEU A C 1
ATOM 639 O O . LEU A 1 80 ? 13.933 -13.465 3.639 1.00 89.44 80 LEU A O 1
ATOM 643 N N . GLY A 1 81 ? 13.406 -12.262 1.816 1.00 92.25 81 GLY A N 1
ATOM 644 C CA . GLY A 1 81 ? 14.063 -13.140 0.847 1.00 92.25 81 GLY A CA 1
ATOM 645 C C . GLY A 1 81 ? 13.400 -14.511 0.686 1.00 92.25 81 GLY A C 1
ATOM 646 O O . GLY A 1 81 ? 14.004 -15.409 0.108 1.00 92.25 81 GLY A O 1
ATOM 647 N N . GLN A 1 82 ? 12.175 -14.695 1.193 1.00 93.62 82 GLN A N 1
ATOM 648 C CA . GLN A 1 82 ? 11.448 -15.971 1.117 1.00 93.62 82 GLN A CA 1
ATOM 649 C C . GLN A 1 82 ? 10.779 -16.175 -0.245 1.00 93.62 82 GLN A C 1
ATOM 651 O O . GLN A 1 82 ? 10.579 -17.305 -0.685 1.00 93.62 82 GLN A O 1
ATOM 656 N N . THR A 1 83 ? 10.424 -15.082 -0.921 1.00 94.25 83 THR A N 1
ATOM 657 C CA . THR A 1 83 ? 9.776 -15.097 -2.238 1.00 94.25 83 THR A CA 1
ATOM 658 C C . THR A 1 83 ? 10.376 -14.029 -3.143 1.00 94.25 83 THR A C 1
ATOM 660 O O . THR A 1 83 ? 10.807 -12.984 -2.665 1.00 94.25 83 THR A O 1
ATOM 663 N N . SER A 1 84 ? 10.355 -14.230 -4.460 1.00 92.50 84 SER A N 1
ATOM 664 C CA . SER A 1 84 ? 10.720 -13.178 -5.412 1.00 92.50 84 SER A CA 1
ATOM 665 C C . SER A 1 84 ? 9.511 -12.294 -5.738 1.00 92.50 84 SER A C 1
ATOM 667 O O . SER A 1 84 ? 8.468 -12.773 -6.184 1.00 92.50 84 SER A O 1
ATOM 669 N N . SER A 1 85 ? 9.646 -10.980 -5.538 1.00 93.62 85 SER A N 1
ATOM 670 C CA . SER A 1 85 ? 8.629 -10.014 -5.967 1.00 93.62 85 SER A CA 1
ATOM 671 C C . SER A 1 85 ? 8.859 -9.661 -7.437 1.00 93.62 85 SER A C 1
ATOM 673 O O . SER A 1 85 ? 9.791 -8.938 -7.786 1.00 93.62 85 SER A O 1
ATOM 675 N N . THR A 1 86 ? 8.028 -10.204 -8.321 1.00 94.69 86 THR A N 1
ATOM 676 C CA . THR A 1 86 ? 8.082 -9.955 -9.770 1.00 94.69 86 THR A CA 1
ATOM 677 C C . THR A 1 86 ? 7.202 -8.761 -10.146 1.00 94.69 86 THR A C 1
ATOM 679 O O . THR A 1 86 ? 6.341 -8.340 -9.374 1.00 94.69 86 THR A O 1
ATOM 682 N N . PHE A 1 87 ? 7.360 -8.218 -11.356 1.00 94.69 87 PHE A N 1
ATOM 683 C CA . PHE A 1 87 ? 6.462 -7.168 -11.860 1.00 94.69 87 PHE A CA 1
ATOM 684 C C . PHE A 1 87 ? 4.993 -7.612 -11.866 1.00 94.69 87 PHE A C 1
ATOM 686 O O . PHE A 1 87 ? 4.112 -6.851 -11.471 1.00 94.69 87 PHE A O 1
ATOM 693 N N . MET A 1 88 ? 4.743 -8.873 -12.234 1.00 95.44 88 MET A N 1
ATOM 694 C CA . MET A 1 88 ? 3.400 -9.449 -12.275 1.00 95.44 88 MET A CA 1
ATOM 695 C C . MET A 1 88 ? 2.798 -9.600 -10.877 1.00 95.44 88 MET A C 1
ATOM 697 O O . MET A 1 88 ? 1.664 -9.179 -10.656 1.00 95.44 88 MET A O 1
ATOM 701 N N . THR A 1 89 ? 3.548 -10.147 -9.911 1.00 95.88 89 THR A N 1
ATOM 702 C CA . THR A 1 89 ? 3.043 -10.285 -8.534 1.00 95.88 89 THR A CA 1
ATOM 703 C C . THR A 1 89 ? 2.769 -8.919 -7.920 1.00 95.88 89 THR A C 1
ATOM 705 O O . THR A 1 89 ? 1.699 -8.737 -7.352 1.00 95.88 89 THR A O 1
ATOM 708 N N . ARG A 1 90 ? 3.657 -7.934 -8.122 1.00 94.69 90 ARG A N 1
ATOM 709 C CA . ARG A 1 90 ? 3.456 -6.545 -7.678 1.00 94.69 90 ARG A CA 1
ATOM 710 C C . ARG A 1 90 ? 2.187 -5.923 -8.256 1.00 94.69 90 ARG A C 1
ATOM 712 O O . ARG A 1 90 ? 1.431 -5.305 -7.511 1.00 94.69 90 ARG A O 1
ATOM 719 N N . ALA A 1 91 ? 1.948 -6.082 -9.558 1.00 95.38 91 ALA A N 1
ATOM 720 C CA . ALA A 1 91 ? 0.754 -5.556 -10.214 1.00 95.38 91 ALA A CA 1
ATOM 721 C C . ALA A 1 91 ? -0.530 -6.226 -9.701 1.00 95.38 91 ALA A C 1
ATOM 723 O O . ALA A 1 91 ? -1.503 -5.534 -9.406 1.00 95.38 91 ALA A O 1
ATOM 724 N N . LEU A 1 92 ? -0.527 -7.555 -9.548 1.00 97.38 92 LEU A N 1
ATOM 725 C CA . LEU A 1 92 ? -1.684 -8.315 -9.068 1.00 97.38 92 LEU A CA 1
ATOM 726 C C . LEU A 1 92 ? -2.017 -8.006 -7.607 1.00 97.38 92 LEU A C 1
ATOM 728 O O . LEU A 1 92 ? -3.175 -7.736 -7.295 1.00 97.38 92 LEU A O 1
ATOM 732 N N . THR A 1 93 ? -1.023 -8.008 -6.714 1.00 96.44 93 THR A N 1
ATOM 733 C CA . THR A 1 93 ? -1.243 -7.659 -5.303 1.00 96.44 93 THR A CA 1
ATOM 734 C C . THR A 1 93 ? -1.678 -6.201 -5.177 1.00 96.44 93 THR A C 1
ATOM 736 O O . THR A 1 93 ? -2.665 -5.909 -4.503 1.00 96.44 93 THR A O 1
ATOM 739 N N . GLY A 1 94 ? -1.063 -5.294 -5.943 1.00 95.50 94 GLY A N 1
ATOM 740 C CA . GLY A 1 94 ? -1.523 -3.913 -6.070 1.00 95.50 94 GLY A CA 1
ATOM 741 C C . GLY A 1 94 ? -2.997 -3.808 -6.478 1.00 95.50 94 GLY A C 1
ATOM 742 O O . GLY A 1 94 ? -3.773 -3.141 -5.799 1.00 95.50 94 GLY A O 1
ATOM 743 N N . LEU A 1 95 ? -3.415 -4.512 -7.534 1.00 97.31 95 LEU A N 1
ATOM 744 C CA . LEU A 1 95 ? -4.807 -4.535 -8.000 1.00 97.31 95 LEU A CA 1
ATOM 745 C C . LEU A 1 95 ? -5.767 -5.030 -6.919 1.00 97.31 95 LEU A C 1
ATOM 747 O O . LEU A 1 95 ? -6.788 -4.388 -6.664 1.00 97.31 95 LEU A O 1
ATOM 751 N N . ILE A 1 96 ? -5.415 -6.123 -6.242 1.00 97.19 96 ILE A N 1
ATOM 752 C CA . ILE A 1 96 ? -6.183 -6.677 -5.123 1.00 97.19 96 ILE A CA 1
ATOM 753 C C . ILE A 1 96 ? -6.333 -5.641 -3.998 1.00 97.19 96 ILE A C 1
ATOM 755 O O . ILE A 1 96 ? -7.439 -5.424 -3.500 1.00 97.19 96 ILE A O 1
ATOM 759 N N . THR A 1 97 ? -5.251 -4.948 -3.635 1.00 95.56 97 THR A N 1
ATOM 760 C CA . THR A 1 97 ? -5.290 -3.845 -2.666 1.00 95.56 97 THR A CA 1
ATOM 761 C C . THR A 1 97 ? -6.188 -2.709 -3.130 1.00 95.56 97 THR A C 1
ATOM 763 O O . THR A 1 97 ? -6.974 -2.216 -2.327 1.00 95.56 97 THR A O 1
ATOM 766 N N . GLY A 1 98 ? -6.132 -2.318 -4.404 1.00 95.25 98 GLY A N 1
ATOM 767 C CA . GLY A 1 98 ? -7.004 -1.282 -4.958 1.00 95.25 98 GLY A CA 1
ATOM 768 C C . GLY A 1 98 ? -8.490 -1.612 -4.786 1.00 95.25 98 GLY A C 1
ATOM 769 O O . GLY A 1 98 ? -9.260 -0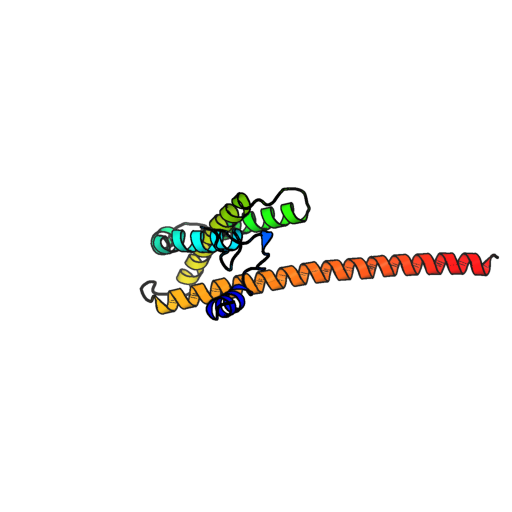.773 -4.322 1.00 95.25 98 GLY A O 1
ATOM 770 N N . VAL A 1 99 ? -8.883 -2.861 -5.056 1.00 96.12 99 VAL A N 1
ATOM 771 C CA . VAL A 1 99 ? -10.249 -3.352 -4.793 1.00 96.12 99 VAL A CA 1
ATOM 772 C C . VAL A 1 99 ? -10.571 -3.313 -3.295 1.00 96.12 99 VAL A C 1
ATOM 774 O O . VAL A 1 99 ? -11.635 -2.831 -2.901 1.00 96.12 99 VAL A O 1
ATOM 777 N N . GLY A 1 100 ? -9.644 -3.773 -2.450 1.00 95.31 100 GLY A N 1
ATOM 778 C CA . GLY A 1 100 ? -9.789 -3.736 -0.994 1.00 95.31 100 GLY A CA 1
ATOM 779 C C . GLY A 1 100 ? -10.029 -2.325 -0.455 1.00 95.31 100 GLY A C 1
ATOM 780 O O . GLY A 1 100 ? -10.942 -2.122 0.345 1.00 95.31 100 GLY A O 1
ATOM 781 N N . LEU A 1 101 ? -9.288 -1.334 -0.956 1.00 93.06 101 LEU A N 1
ATOM 782 C CA . LEU A 1 101 ? -9.453 0.075 -0.593 1.00 93.06 101 LEU A CA 1
ATOM 783 C C . LEU A 1 101 ? -10.843 0.604 -0.955 1.00 93.06 101 LEU A C 1
ATOM 785 O O . LEU A 1 101 ? -11.444 1.314 -0.151 1.00 93.06 101 LEU A O 1
ATOM 789 N N . VAL A 1 102 ? -11.396 0.230 -2.114 1.00 93.81 102 VAL A N 1
ATOM 790 C CA . VAL A 1 102 ? -12.759 0.637 -2.497 1.00 93.81 102 VAL A CA 1
ATOM 791 C C . VAL A 1 102 ? -13.817 -0.015 -1.595 1.00 93.81 102 VAL A C 1
ATOM 793 O O . VAL A 1 102 ? -14.785 0.643 -1.204 1.00 93.81 102 VAL A O 1
ATOM 796 N N . LEU A 1 103 ? -13.626 -1.275 -1.188 1.00 93.50 103 LEU A N 1
ATOM 797 C CA . LEU A 1 103 ? -14.502 -1.914 -0.198 1.00 93.50 103 LEU A CA 1
ATOM 798 C C . LEU A 1 103 ? -14.466 -1.175 1.143 1.00 93.50 103 LEU A C 1
ATOM 800 O O . LEU A 1 103 ? -15.522 -0.933 1.728 1.00 93.50 103 LEU A O 1
ATOM 804 N N . MET A 1 104 ? -13.288 -0.755 1.610 1.00 91.69 104 MET A N 1
ATOM 805 C CA . MET A 1 104 ? -13.173 0.038 2.838 1.00 91.69 104 MET A CA 1
ATOM 806 C C . MET A 1 104 ? -13.820 1.420 2.683 1.00 91.69 104 MET A C 1
ATOM 808 O O . MET A 1 104 ? -14.615 1.822 3.531 1.00 91.69 104 MET A O 1
ATOM 812 N N . LEU A 1 105 ? -13.562 2.108 1.566 1.00 89.25 105 LEU A N 1
ATOM 813 C CA . LEU A 1 105 ? -14.192 3.380 1.199 1.00 89.25 105 LEU A CA 1
ATOM 814 C C . LEU A 1 105 ? -15.724 3.295 1.263 1.00 89.25 105 LEU A C 1
ATOM 816 O O . LEU A 1 105 ? -16.361 4.200 1.798 1.00 89.25 105 LEU A O 1
ATOM 820 N N . SER A 1 106 ? -16.324 2.202 0.783 1.00 90.50 106 SER A N 1
ATOM 821 C CA . SER A 1 106 ? -17.782 2.027 0.821 1.00 90.50 106 SER A CA 1
ATOM 822 C C . SER A 1 106 ? -18.356 2.095 2.245 1.00 90.50 106 SER A C 1
ATOM 824 O O . SER A 1 106 ? -19.394 2.717 2.460 1.00 90.50 106 SER A O 1
ATOM 826 N N . VAL A 1 107 ? -17.644 1.547 3.237 1.00 90.12 107 VAL A N 1
ATOM 827 C CA . VAL A 1 107 ? -18.039 1.578 4.656 1.00 90.12 107 VAL A CA 1
ATOM 828 C C . VAL A 1 107 ? -17.983 3.001 5.210 1.00 90.12 107 VAL A C 1
ATOM 830 O O . VAL A 1 107 ? -18.866 3.412 5.966 1.00 90.12 107 VAL A O 1
ATOM 833 N N . TYR A 1 108 ? -16.978 3.782 4.810 1.00 85.50 108 TYR A N 1
ATOM 834 C CA . TYR A 1 108 ? -16.876 5.189 5.197 1.00 85.50 108 TYR A CA 1
ATOM 835 C C . TYR A 1 108 ? -17.979 6.038 4.562 1.00 85.50 108 TYR A C 1
ATOM 837 O O . TYR A 1 108 ? -18.609 6.835 5.256 1.00 85.50 108 TYR A O 1
ATOM 845 N N . VAL A 1 109 ? -18.260 5.836 3.271 1.00 86.12 109 VAL A N 1
ATOM 846 C CA . VAL A 1 109 ? -19.351 6.518 2.553 1.00 86.12 109 VAL A CA 1
ATOM 847 C C . VAL A 1 109 ? -20.700 6.265 3.232 1.00 86.12 109 VAL A C 1
ATOM 849 O O . VAL A 1 109 ? -21.491 7.197 3.392 1.00 86.12 109 VAL A O 1
ATOM 852 N N . ASP A 1 110 ? -20.939 5.032 3.685 1.00 86.81 110 ASP A N 1
ATOM 853 C CA . ASP A 1 110 ? -22.111 4.671 4.484 1.00 86.81 110 ASP A CA 1
ATOM 854 C C . ASP A 1 110 ? -22.168 5.394 5.825 1.00 86.81 110 ASP A C 1
ATOM 856 O O . ASP A 1 110 ? -23.179 6.017 6.155 1.00 86.81 110 ASP A O 1
ATOM 860 N N . SER A 1 111 ? -21.070 5.333 6.578 1.00 85.69 111 SER A N 1
ATOM 861 C CA . SER A 1 111 ? -20.976 5.897 7.927 1.00 85.69 111 SER A CA 1
ATOM 862 C C . SER A 1 111 ? -21.177 7.415 7.927 1.00 85.69 111 SER A C 1
ATOM 864 O O . SER A 1 111 ? -21.819 7.962 8.821 1.00 85.69 111 SER A O 1
ATOM 866 N N . LEU A 1 112 ? -20.680 8.094 6.890 1.00 83.44 112 LEU A N 1
ATOM 867 C CA . LEU A 1 112 ? -20.782 9.544 6.717 1.00 83.44 112 LEU A CA 1
ATOM 868 C C . LEU A 1 112 ? -22.068 9.986 5.995 1.00 83.44 112 LEU A C 1
ATOM 870 O O . LEU A 1 112 ? -22.256 11.180 5.773 1.00 83.44 112 LEU A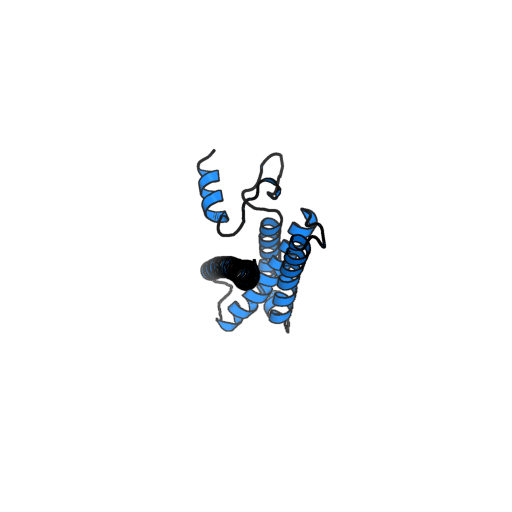 O 1
ATOM 874 N N . LYS A 1 113 ? -22.956 9.048 5.621 1.00 84.62 113 LYS A N 1
ATOM 875 C CA . LYS A 1 113 ? -24.192 9.304 4.852 1.00 84.62 113 LYS A CA 1
ATOM 876 C C . LYS A 1 113 ? -23.948 10.142 3.590 1.00 84.62 113 LYS A C 1
ATOM 878 O O . LYS A 1 113 ? -24.761 10.990 3.219 1.00 84.62 113 LYS A O 1
ATOM 883 N N . ILE A 1 114 ? -22.818 9.909 2.926 1.00 76.88 114 ILE A N 1
ATOM 884 C CA . ILE A 1 114 ? -22.414 10.690 1.760 1.00 76.88 114 ILE A CA 1
ATOM 885 C C . ILE A 1 114 ? -23.315 10.350 0.578 1.00 76.88 114 ILE A C 1
ATOM 887 O O . ILE A 1 114 ? -23.534 9.183 0.241 1.00 76.88 114 ILE A O 1
ATOM 891 N N . ASN A 1 115 ? -23.819 11.392 -0.079 1.00 77.75 115 ASN A N 1
ATOM 892 C CA . ASN A 1 115 ? -24.553 11.236 -1.320 1.00 77.75 115 ASN A CA 1
ATOM 893 C C . ASN A 1 115 ? -23.553 10.975 -2.458 1.00 77.75 115 ASN A C 1
ATOM 895 O O . ASN A 1 115 ? -22.809 11.877 -2.842 1.00 77.75 115 ASN A O 1
ATOM 899 N N . LEU A 1 116 ? -23.525 9.744 -2.988 1.00 71.12 116 LEU A N 1
ATOM 900 C CA . LEU A 1 116 ? -22.608 9.334 -4.067 1.00 71.12 116 LEU A CA 1
ATOM 901 C C . LEU A 1 116 ? -22.749 10.176 -5.345 1.00 71.12 116 LEU A C 1
ATOM 903 O O . LEU A 1 116 ? -21.845 10.182 -6.173 1.00 71.12 116 LEU A O 1
ATOM 907 N N . LEU A 1 117 ? -23.863 10.896 -5.498 1.00 70.62 117 LEU A N 1
ATOM 908 C CA . LEU A 1 117 ? -24.097 11.818 -6.608 1.00 70.62 117 LEU A CA 1
ATOM 909 C C . LEU A 1 117 ? -23.300 13.126 -6.496 1.00 70.62 117 LEU A C 1
ATOM 911 O O . LEU A 1 117 ? -23.378 13.946 -7.404 1.00 70.62 117 LEU A O 1
ATOM 915 N N . ASN A 1 118 ? -22.548 13.346 -5.410 1.00 80.19 118 ASN A N 1
ATOM 916 C CA . ASN A 1 118 ? -21.617 14.464 -5.297 1.00 80.19 118 ASN A CA 1
ATOM 917 C C . ASN A 1 118 ? -20.197 14.017 -5.713 1.00 80.19 118 ASN A C 1
ATOM 919 O O . ASN A 1 118 ? -19.428 13.557 -4.861 1.00 80.19 118 ASN A O 1
ATOM 923 N N . PRO A 1 119 ? -19.821 14.150 -7.002 1.00 73.56 119 PRO A N 1
ATOM 924 C CA . PRO A 1 119 ? -18.526 13.688 -7.499 1.00 73.56 119 PRO A CA 1
ATOM 925 C C . PRO A 1 119 ? -17.357 14.435 -6.855 1.00 73.56 119 PRO A C 1
ATOM 927 O O . PRO A 1 119 ? -16.302 13.844 -6.651 1.00 73.56 119 PRO A O 1
ATOM 930 N N . LEU A 1 120 ? -17.544 15.706 -6.478 1.00 76.56 120 LEU A N 1
ATOM 931 C CA . LEU A 1 120 ? -16.511 16.498 -5.812 1.00 76.56 120 LEU A CA 1
ATOM 932 C C . LEU A 1 120 ? -16.145 15.881 -4.456 1.00 76.56 120 LEU A C 1
ATOM 934 O O . LEU A 1 120 ? -14.971 15.679 -4.159 1.00 76.56 120 LEU A O 1
ATOM 938 N N . LEU A 1 121 ? -17.150 15.533 -3.650 1.00 77.44 121 LEU A N 1
ATOM 939 C CA . LEU A 1 121 ? -16.934 14.910 -2.345 1.00 77.44 121 LEU A CA 1
ATOM 940 C C . LEU A 1 121 ? -16.317 13.512 -2.477 1.00 77.44 121 LEU A C 1
ATOM 942 O O . LEU A 1 121 ? -15.456 13.154 -1.678 1.00 77.44 121 LEU A O 1
ATOM 946 N N . LEU A 1 122 ? -16.706 12.747 -3.501 1.00 74.38 122 LEU A N 1
ATOM 947 C CA . LEU A 1 122 ? -16.104 11.444 -3.787 1.00 74.38 122 LEU A CA 1
ATOM 948 C C . LEU A 1 122 ? -14.618 11.574 -4.152 1.00 74.38 122 LEU A C 1
ATOM 950 O O . LEU A 1 122 ? -13.797 10.837 -3.613 1.00 74.38 122 LEU A O 1
ATOM 954 N N . ILE A 1 123 ? -14.263 12.539 -5.008 1.00 78.06 123 ILE A N 1
ATOM 955 C CA . ILE A 1 123 ? -12.868 12.836 -5.364 1.00 78.06 123 ILE A CA 1
ATOM 956 C C . ILE A 1 123 ? -12.071 13.232 -4.116 1.00 78.06 123 ILE A C 1
ATOM 958 O O . ILE A 1 123 ? -10.998 12.680 -3.880 1.00 78.06 123 ILE A O 1
ATOM 962 N N . LEU A 1 124 ? -12.607 14.130 -3.282 1.00 79.06 124 LEU A N 1
ATOM 963 C CA . LEU A 1 124 ? -11.957 14.541 -2.034 1.00 79.06 124 LEU A CA 1
ATOM 964 C C . LEU A 1 124 ? -11.747 13.359 -1.078 1.00 79.06 124 LEU A C 1
ATOM 966 O O . LEU A 1 124 ? -10.689 13.263 -0.457 1.00 79.06 124 LEU A O 1
ATOM 970 N N . LEU A 1 125 ? -12.707 12.430 -0.988 1.00 75.81 125 LEU A N 1
ATOM 971 C CA . LEU A 1 125 ? -12.558 11.235 -0.157 1.00 75.81 125 LEU A CA 1
ATOM 972 C C . LEU A 1 125 ? -11.496 10.280 -0.699 1.00 75.81 125 LEU A C 1
ATOM 974 O O . LEU A 1 125 ? -10.734 9.721 0.081 1.00 75.81 125 LEU A O 1
ATOM 978 N N . ILE A 1 126 ? -11.429 10.099 -2.020 1.00 75.81 126 ILE A N 1
ATOM 979 C CA . ILE A 1 126 ? -10.396 9.275 -2.657 1.00 75.81 126 ILE A CA 1
ATOM 980 C C . ILE A 1 126 ? -9.015 9.869 -2.374 1.00 75.81 126 ILE A C 1
ATOM 982 O O . ILE A 1 126 ? -8.128 9.141 -1.934 1.00 75.81 126 ILE A O 1
ATOM 986 N N . ILE A 1 127 ? -8.848 11.184 -2.550 1.00 77.50 127 ILE A N 1
ATOM 987 C CA . ILE A 1 127 ? -7.596 11.888 -2.236 1.00 77.50 127 ILE A CA 1
ATOM 988 C C . ILE A 1 127 ? -7.229 11.688 -0.761 1.00 77.50 127 ILE A C 1
ATOM 990 O O . ILE A 1 127 ? -6.094 11.322 -0.460 1.00 77.50 127 ILE A O 1
ATOM 994 N N . LEU A 1 128 ? -8.187 11.867 0.153 1.00 79.38 128 LEU A N 1
ATOM 995 C CA . LEU A 1 128 ? -7.969 11.682 1.587 1.00 79.38 128 LEU A CA 1
ATOM 996 C C . LEU A 1 128 ? -7.570 10.241 1.931 1.00 79.38 128 LEU A C 1
ATOM 998 O O . LEU A 1 128 ? -6.645 10.043 2.712 1.00 79.38 128 LEU A O 1
ATOM 1002 N N . ILE A 1 129 ? -8.233 9.236 1.355 1.00 74.44 129 ILE A N 1
ATOM 1003 C CA . ILE A 1 129 ? -7.917 7.821 1.598 1.00 74.44 129 ILE A CA 1
ATOM 1004 C C . ILE A 1 129 ? -6.522 7.483 1.087 1.00 74.44 129 ILE A C 1
ATOM 1006 O O . ILE A 1 129 ? -5.755 6.847 1.807 1.00 74.44 129 ILE A O 1
ATOM 1010 N N . VAL A 1 130 ? -6.176 7.923 -0.124 1.00 70.75 130 VAL A N 1
ATOM 1011 C CA . VAL A 1 130 ? -4.833 7.725 -0.679 1.00 70.75 130 VAL A CA 1
ATOM 1012 C C . VAL A 1 130 ? -3.799 8.394 0.228 1.00 70.75 130 VAL A C 1
ATOM 1014 O O . VAL A 1 130 ? -2.809 7.767 0.594 1.00 70.75 130 VAL A O 1
ATOM 1017 N N . TRP A 1 131 ? -4.047 9.628 0.669 1.00 76.06 131 TRP A N 1
ATOM 1018 C CA . TRP A 1 131 ? -3.151 10.346 1.576 1.00 76.06 131 TRP A CA 1
ATOM 1019 C C . TRP A 1 131 ? -2.991 9.656 2.940 1.00 76.06 131 TRP A C 1
ATOM 1021 O O . TRP A 1 131 ? -1.867 9.498 3.421 1.00 76.06 131 TRP A O 1
ATOM 1031 N N . LEU A 1 132 ? -4.086 9.185 3.546 1.00 74.00 132 LEU A N 1
ATOM 1032 C CA . LEU A 1 132 ? -4.059 8.446 4.812 1.00 74.00 132 LEU A CA 1
ATOM 1033 C C . LEU A 1 132 ? -3.308 7.120 4.677 1.00 74.00 132 LEU A C 1
ATOM 1035 O O . LEU A 1 132 ? -2.518 6.779 5.552 1.00 74.00 132 LEU A O 1
ATOM 1039 N N . PHE A 1 133 ? -3.522 6.390 3.581 1.00 69.19 133 PHE A N 1
ATOM 1040 C CA . PHE A 1 133 ? -2.836 5.126 3.323 1.00 69.19 133 PHE A CA 1
ATOM 1041 C C . PHE A 1 133 ? -1.322 5.324 3.189 1.00 69.19 133 PHE A C 1
ATOM 1043 O O . PHE A 1 133 ? -0.553 4.594 3.809 1.00 69.19 133 PHE A O 1
ATOM 1050 N N . ASN A 1 134 ? -0.890 6.352 2.456 1.00 67.81 134 ASN A N 1
ATOM 1051 C CA . ASN A 1 134 ? 0.531 6.683 2.339 1.00 67.81 134 ASN A CA 1
ATOM 1052 C C . ASN A 1 134 ? 1.131 7.135 3.674 1.00 67.81 134 ASN A C 1
ATOM 1054 O O . ASN A 1 134 ? 2.205 6.678 4.053 1.00 67.81 134 ASN A O 1
ATOM 1058 N N . SER A 1 135 ? 0.410 7.967 4.429 1.00 73.69 135 SER A N 1
ATOM 1059 C CA . SER A 1 135 ? 0.845 8.399 5.764 1.00 73.69 135 SER A CA 1
ATOM 1060 C C . SER A 1 135 ? 1.004 7.210 6.720 1.00 73.69 135 SER A C 1
ATOM 1062 O O . SER A 1 135 ? 1.965 7.151 7.486 1.00 73.69 135 SER A O 1
ATOM 1064 N N . LEU A 1 136 ? 0.095 6.231 6.651 1.00 72.69 136 LEU A N 1
ATOM 1065 C CA . LEU A 1 136 ? 0.183 4.994 7.425 1.00 72.69 136 LEU A CA 1
ATOM 1066 C C . LEU A 1 136 ? 1.374 4.133 6.987 1.00 72.69 136 LEU A C 1
ATOM 1068 O O . LEU A 1 136 ? 2.075 3.607 7.846 1.00 72.69 136 LEU A O 1
ATOM 1072 N N . ALA A 1 137 ? 1.627 4.007 5.681 1.00 68.12 137 ALA A N 1
ATOM 1073 C CA . ALA A 1 137 ? 2.777 3.268 5.162 1.00 68.12 137 ALA A CA 1
ATOM 1074 C C . ALA A 1 137 ? 4.101 3.849 5.690 1.00 68.12 137 ALA A C 1
ATOM 1076 O O . ALA A 1 137 ? 4.911 3.106 6.243 1.00 68.12 137 ALA A O 1
ATOM 1077 N N . VAL A 1 138 ? 4.258 5.177 5.633 1.00 72.75 138 VAL A N 1
ATOM 1078 C CA . VAL A 1 138 ? 5.421 5.886 6.194 1.00 72.75 138 VAL A CA 1
ATOM 1079 C C . VAL A 1 138 ? 5.531 5.665 7.706 1.00 72.75 138 VAL A C 1
ATOM 1081 O O . VAL A 1 138 ? 6.619 5.409 8.218 1.00 72.75 138 VAL A O 1
ATOM 1084 N N . ALA A 1 139 ? 4.416 5.712 8.443 1.00 72.25 139 ALA A N 1
ATOM 1085 C CA . ALA A 1 139 ? 4.423 5.468 9.887 1.00 72.25 139 ALA A CA 1
ATOM 1086 C C . ALA A 1 139 ? 4.848 4.030 10.243 1.00 72.25 139 ALA A C 1
ATOM 1088 O O . ALA A 1 139 ? 5.603 3.825 11.199 1.00 72.25 139 ALA A O 1
ATOM 1089 N N . VAL A 1 140 ? 4.397 3.032 9.475 1.00 71.31 140 VAL A N 1
ATOM 1090 C CA . VAL A 1 140 ? 4.799 1.626 9.647 1.00 71.31 140 VAL A CA 1
ATOM 1091 C C . VAL A 1 140 ? 6.287 1.459 9.353 1.00 71.31 140 VAL A C 1
ATOM 1093 O O . VAL A 1 140 ? 6.998 0.866 10.162 1.00 71.31 140 VAL A O 1
ATOM 1096 N N . GLU A 1 141 ? 6.776 2.020 8.249 1.00 70.44 141 GLU A N 1
ATOM 1097 C CA . GLU A 1 141 ? 8.191 1.969 7.877 1.00 70.44 141 GLU A CA 1
ATOM 1098 C C . GLU A 1 141 ? 9.087 2.619 8.940 1.00 70.44 141 GLU A C 1
ATOM 1100 O O . GLU A 1 141 ? 10.088 2.031 9.364 1.00 70.44 141 GLU A O 1
ATOM 1105 N N . LEU A 1 142 ? 8.680 3.782 9.457 1.00 73.94 142 LEU A N 1
ATOM 1106 C CA . LEU A 1 142 ? 9.372 4.459 10.550 1.00 73.94 142 LEU A CA 1
ATOM 1107 C C . LEU A 1 142 ? 9.392 3.599 11.819 1.00 73.94 142 LEU A C 1
ATOM 1109 O O . LEU A 1 142 ? 10.428 3.489 12.472 1.00 73.94 142 LEU A O 1
ATOM 1113 N N . THR A 1 143 ? 8.273 2.956 12.158 1.00 75.44 143 THR A N 1
ATOM 1114 C CA . THR A 1 143 ? 8.168 2.097 13.348 1.00 75.44 143 THR A CA 1
ATOM 1115 C C . THR A 1 143 ? 9.067 0.865 13.234 1.00 75.44 143 THR A C 1
ATOM 1117 O O . THR A 1 143 ? 9.766 0.518 14.190 1.00 75.44 143 THR A O 1
ATOM 1120 N N . VAL A 1 144 ? 9.096 0.215 12.066 1.00 69.12 144 VAL A N 1
ATOM 1121 C CA . VAL A 1 144 ? 9.983 -0.927 11.789 1.00 69.12 144 VAL A CA 1
ATOM 1122 C C . VAL A 1 144 ? 11.448 -0.502 11.873 1.00 69.12 144 VAL A C 1
ATOM 1124 O O . VAL A 1 144 ? 12.236 -1.152 12.561 1.00 69.12 144 VAL A O 1
ATOM 1127 N N . THR A 1 145 ? 11.802 0.625 11.251 1.00 71.62 145 THR A N 1
ATOM 1128 C CA . THR A 1 145 ? 13.165 1.176 11.274 1.00 71.62 145 THR A CA 1
ATOM 1129 C C . THR A 1 145 ? 13.608 1.506 12.699 1.00 71.62 145 THR A C 1
ATOM 1131 O O . THR A 1 145 ? 14.693 1.107 13.122 1.00 71.62 145 THR A O 1
ATOM 1134 N N . LEU A 1 146 ? 12.750 2.168 13.481 1.00 80.44 146 LEU A N 1
ATOM 1135 C CA . LEU A 1 146 ? 13.034 2.505 14.874 1.00 80.44 146 LEU A CA 1
ATOM 1136 C C . LEU A 1 146 ? 13.221 1.246 15.732 1.00 80.44 146 LEU A C 1
ATOM 1138 O O . LEU A 1 146 ? 14.162 1.173 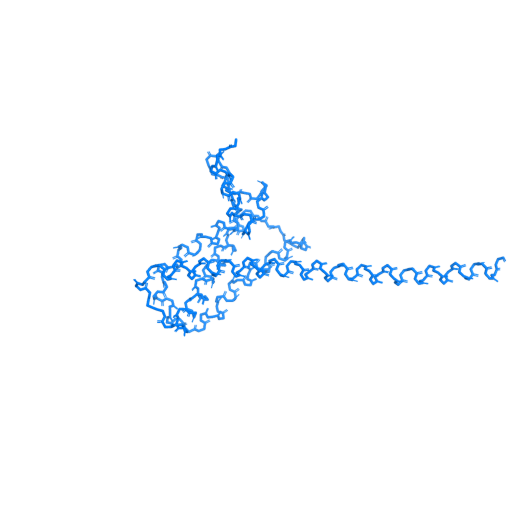16.520 1.00 80.44 146 LEU A O 1
ATOM 1142 N N . SER A 1 147 ? 12.374 0.233 15.542 1.00 80.25 147 SER A N 1
ATOM 1143 C CA . SER A 1 147 ? 12.480 -1.052 16.248 1.00 80.25 147 SER A CA 1
ATOM 1144 C C . SER A 1 147 ? 13.801 -1.764 15.935 1.00 80.25 147 SER A C 1
ATOM 1146 O O . SER A 1 147 ? 14.458 -2.284 16.838 1.00 80.25 147 SER A O 1
ATOM 1148 N N . PHE A 1 148 ? 14.231 -1.742 14.671 1.00 77.19 148 PHE A N 1
ATOM 1149 C CA . PHE A 1 148 ? 15.506 -2.312 14.236 1.00 77.19 148 PHE A CA 1
ATOM 1150 C C . PHE A 1 148 ? 16.716 -1.569 14.824 1.00 77.19 148 PHE A C 1
ATOM 1152 O O . PHE A 1 148 ? 17.660 -2.201 15.301 1.00 77.19 148 PHE A O 1
ATOM 1159 N N . LEU A 1 149 ? 16.682 -0.234 14.859 1.00 82.81 149 LEU A N 1
ATOM 1160 C CA . LEU A 1 149 ? 17.736 0.574 15.483 1.00 82.81 149 LEU A CA 1
ATOM 1161 C C . LEU A 1 149 ? 17.843 0.304 16.988 1.00 82.81 149 LEU A C 1
ATOM 1163 O O . LEU A 1 149 ? 18.945 0.096 17.499 1.00 82.81 149 LEU A O 1
ATOM 1167 N N . LEU A 1 150 ? 16.709 0.248 17.693 1.00 85.94 150 LEU A N 1
ATOM 1168 C CA . LEU A 1 150 ? 16.670 -0.069 19.124 1.00 85.94 150 LEU A CA 1
ATOM 1169 C C . LEU A 1 150 ? 17.251 -1.457 19.417 1.00 85.94 150 LEU A C 1
ATOM 1171 O O . LEU A 1 150 ? 18.015 -1.617 20.371 1.00 85.94 150 LEU A O 1
ATOM 1175 N N . PHE A 1 151 ? 16.949 -2.444 18.570 1.00 88.38 151 PHE A N 1
ATOM 1176 C CA . PHE A 1 151 ? 17.534 -3.778 18.670 1.00 88.38 151 PHE A CA 1
ATOM 1177 C C . PHE A 1 151 ? 19.070 -3.741 18.584 1.00 88.38 151 PHE A C 1
ATOM 1179 O O . PHE A 1 151 ? 19.745 -4.311 19.443 1.00 88.38 151 PHE A O 1
ATOM 1186 N N . TRP A 1 152 ? 19.643 -3.024 17.613 1.00 89.00 152 TRP A N 1
ATOM 1187 C CA . TRP A 1 152 ? 21.101 -2.928 17.469 1.00 89.00 152 TRP A CA 1
ATOM 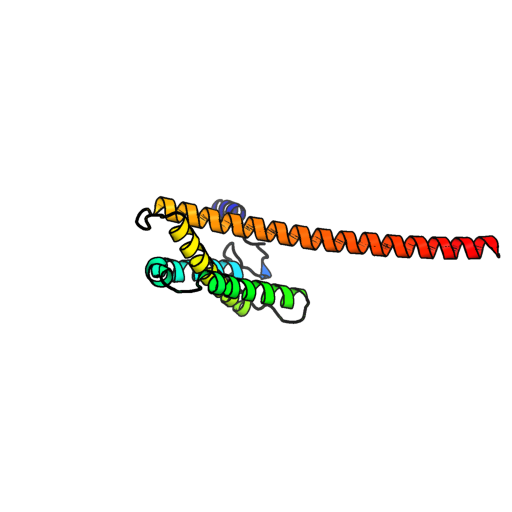1188 C C . TRP A 1 152 ? 21.782 -2.173 18.610 1.00 89.00 152 TRP A C 1
ATOM 1190 O O . TRP A 1 152 ? 22.840 -2.603 19.070 1.00 89.00 152 TRP A O 1
ATOM 1200 N N . VAL A 1 153 ? 21.170 -1.101 19.120 1.00 92.00 153 VAL A N 1
ATOM 1201 C CA . VAL A 1 153 ? 21.667 -0.400 20.318 1.00 92.00 153 VAL A CA 1
ATOM 1202 C C . VAL A 1 153 ? 21.738 -1.360 21.506 1.00 92.00 153 VAL A C 1
ATOM 1204 O O . VAL A 1 153 ? 22.746 -1.397 22.217 1.00 92.00 153 VAL A O 1
ATOM 1207 N N . MET A 1 154 ? 20.711 -2.193 21.689 1.00 90.25 154 MET A N 1
ATOM 1208 C CA . MET A 1 154 ? 20.693 -3.202 22.745 1.00 90.25 154 MET A CA 1
ATOM 1209 C C . MET A 1 154 ? 21.814 -4.237 22.556 1.00 90.25 154 MET A C 1
ATOM 1211 O O . MET A 1 154 ? 22.573 -4.481 23.495 1.00 90.25 154 MET A O 1
ATOM 1215 N N . VAL A 1 155 ? 21.985 -4.787 21.348 1.00 89.62 155 VAL A N 1
ATOM 1216 C CA . VAL A 1 155 ? 23.060 -5.748 21.029 1.00 89.62 155 VAL A CA 1
ATOM 1217 C C . VAL A 1 155 ? 24.445 -5.162 21.322 1.00 89.62 155 VAL A C 1
ATOM 1219 O O . VAL A 1 155 ? 25.255 -5.802 21.997 1.00 89.62 155 VAL A O 1
ATOM 1222 N N . LEU A 1 156 ? 24.709 -3.931 20.875 1.00 93.12 156 LEU A N 1
ATOM 1223 C CA . LEU A 1 156 ? 25.984 -3.248 21.110 1.00 93.12 156 LEU A CA 1
ATOM 1224 C C . LEU A 1 156 ? 26.221 -2.970 22.598 1.00 93.12 156 LEU A C 1
ATOM 1226 O O . LEU A 1 156 ? 27.345 -3.128 23.072 1.00 93.12 156 LEU A O 1
ATOM 1230 N N . SER A 1 157 ? 25.176 -2.620 23.355 1.00 91.50 157 SER A N 1
ATOM 1231 C CA . SER A 1 157 ? 25.290 -2.397 24.802 1.00 91.50 157 SER A CA 1
ATOM 1232 C C . SER A 1 157 ? 25.674 -3.676 25.557 1.00 91.50 157 SER A C 1
ATOM 1234 O O . SER A 1 157 ? 26.578 -3.651 26.393 1.00 91.50 157 SER A O 1
ATOM 1236 N N . ILE A 1 158 ? 25.067 -4.816 25.203 1.00 93.75 158 ILE A N 1
ATOM 1237 C CA . ILE A 1 158 ? 25.370 -6.128 25.792 1.00 93.75 158 ILE A CA 1
ATOM 1238 C C . ILE A 1 158 ? 26.801 -6.545 25.440 1.00 93.75 158 ILE A C 1
ATOM 1240 O O . ILE A 1 158 ? 27.560 -6.989 26.306 1.00 93.75 158 ILE A O 1
ATOM 1244 N N . PHE A 1 159 ? 27.196 -6.375 24.176 1.00 95.06 159 PHE A N 1
ATOM 1245 C CA . PHE A 1 159 ? 28.549 -6.692 23.729 1.00 95.06 159 PHE A CA 1
ATOM 1246 C C . PHE A 1 159 ? 29.594 -5.817 24.432 1.00 95.06 159 PHE A C 1
ATOM 1248 O O . PHE A 1 159 ? 30.589 -6.337 24.937 1.00 95.06 159 PHE A O 1
ATOM 1255 N N . GLY A 1 160 ? 29.337 -4.511 24.550 1.00 95.88 160 GLY A N 1
ATOM 1256 C CA . GLY A 1 160 ? 30.199 -3.567 25.262 1.00 95.88 160 GLY A CA 1
ATOM 1257 C C . GLY A 1 160 ? 30.371 -3.921 26.740 1.00 95.88 160 GLY A C 1
ATOM 1258 O O . GLY A 1 160 ? 31.495 -3.933 27.246 1.00 95.88 160 GLY A O 1
ATOM 1259 N N . GLN A 1 161 ? 29.292 -4.305 27.428 1.00 96.25 161 GLN A N 1
ATOM 1260 C CA . GLN A 1 161 ? 29.364 -4.788 28.811 1.00 96.25 161 GLN A CA 1
ATOM 1261 C C . GLN A 1 161 ? 30.231 -6.048 28.928 1.00 96.25 161 GLN A C 1
ATOM 1263 O O . GLN A 1 161 ? 31.109 -6.124 29.797 1.00 96.25 161 GLN A O 1
ATOM 1268 N N . LYS A 1 162 ? 30.045 -7.019 28.026 1.00 94.75 162 LYS A N 1
ATOM 1269 C CA . LYS A 1 162 ? 30.816 -8.268 28.025 1.00 94.75 162 LYS A CA 1
ATOM 1270 C C . LYS A 1 162 ? 32.301 -8.021 27.747 1.00 94.75 162 LYS A C 1
ATOM 1272 O O . LYS A 1 162 ? 33.141 -8.537 28.481 1.00 94.75 162 LYS A O 1
ATOM 1277 N N . LEU A 1 163 ? 32.622 -7.179 26.765 1.00 95.62 163 LEU A N 1
ATOM 1278 C CA . LEU A 1 163 ? 33.995 -6.791 26.441 1.00 95.62 163 LEU A CA 1
ATOM 1279 C C . LEU A 1 163 ? 34.664 -6.076 27.620 1.00 95.62 163 LEU A C 1
ATOM 1281 O O . LEU A 1 163 ? 35.771 -6.438 28.004 1.00 95.62 163 LEU A O 1
ATOM 1285 N N . SER A 1 164 ? 33.964 -5.132 28.259 1.00 95.75 164 SER A N 1
ATOM 1286 C CA . SER A 1 164 ? 34.485 -4.432 29.441 1.00 95.75 164 SER A CA 1
ATOM 1287 C C . SER A 1 164 ? 34.799 -5.390 30.596 1.00 95.75 164 SER A C 1
ATOM 1289 O O . SER A 1 164 ? 35.766 -5.190 31.327 1.00 95.75 164 SER A O 1
ATOM 1291 N N . THR A 1 165 ? 34.012 -6.461 30.736 1.00 96.25 165 THR A N 1
ATOM 1292 C CA . THR A 1 165 ? 34.221 -7.491 31.758 1.00 96.25 165 THR A CA 1
ATOM 1293 C C . THR A 1 165 ? 35.447 -8.346 31.445 1.00 96.25 165 THR A C 1
ATOM 1295 O O . THR A 1 165 ? 36.212 -8.654 32.354 1.00 96.25 165 THR A O 1
ATOM 1298 N N . ILE A 1 166 ? 35.658 -8.705 30.174 1.00 95.94 166 ILE A N 1
ATOM 1299 C CA . ILE A 1 166 ? 36.841 -9.455 29.722 1.00 95.94 166 ILE A CA 1
ATOM 1300 C C . ILE A 1 166 ? 38.106 -8.621 29.939 1.00 95.94 166 ILE A C 1
ATOM 1302 O O . ILE A 1 166 ? 39.026 -9.083 30.604 1.00 95.94 166 ILE A O 1
ATOM 1306 N N . VAL A 1 167 ? 38.114 -7.368 29.474 1.00 95.25 167 VAL A N 1
ATOM 1307 C CA . VAL A 1 167 ? 39.255 -6.451 29.635 1.00 95.25 167 VAL A CA 1
ATOM 1308 C C . VAL A 1 167 ? 39.612 -6.278 31.112 1.00 95.25 167 VAL A C 1
ATOM 1310 O O . VAL A 1 167 ? 40.776 -6.398 31.478 1.00 95.25 167 VAL A O 1
ATOM 1313 N N . LYS A 1 168 ? 38.621 -6.069 31.990 1.00 95.69 168 LYS A N 1
ATOM 1314 C CA . LYS A 1 168 ? 38.864 -5.967 33.439 1.00 95.69 168 LYS A CA 1
ATOM 1315 C C . LYS A 1 168 ? 39.476 -7.237 34.038 1.00 95.69 168 LYS A C 1
ATOM 1317 O O . LYS A 1 168 ? 40.277 -7.115 34.954 1.00 95.69 168 LYS A O 1
ATOM 1322 N N . ARG A 1 169 ? 39.111 -8.435 33.562 1.00 95.00 169 ARG A N 1
ATOM 1323 C CA . ARG A 1 169 ? 39.699 -9.694 34.056 1.00 95.00 169 ARG A CA 1
ATOM 1324 C C . ARG A 1 169 ? 41.159 -9.839 33.643 1.00 95.00 169 ARG A C 1
ATOM 1326 O O . ARG A 1 169 ? 41.971 -10.163 34.496 1.00 95.00 169 ARG A O 1
ATOM 1333 N N . GLU A 1 170 ? 41.479 -9.560 32.382 1.00 94.19 170 GLU A N 1
ATOM 1334 C CA . GLU A 1 170 ? 42.859 -9.632 31.881 1.00 94.19 170 GLU A CA 1
ATOM 1335 C C . GLU A 1 170 ? 43.769 -8.625 32.606 1.00 94.19 170 GLU A C 1
ATOM 1337 O O . GLU A 1 170 ? 44.851 -8.982 33.052 1.00 94.19 170 GLU A O 1
ATOM 1342 N N . PHE A 1 171 ? 43.302 -7.391 32.833 1.00 94.50 171 PHE A N 1
ATOM 1343 C CA . PHE A 1 171 ? 44.085 -6.370 33.548 1.00 94.50 171 PHE A CA 1
ATOM 1344 C C . PHE A 1 171 ? 44.286 -6.642 35.046 1.00 94.50 171 PHE A C 1
ATOM 1346 O O . PHE A 1 171 ? 45.227 -6.113 35.627 1.00 94.50 171 PHE A O 1
ATOM 1353 N N . LEU A 1 172 ? 43.393 -7.394 35.697 1.00 90.12 172 LEU A N 1
ATOM 1354 C CA . LEU A 1 172 ? 43.503 -7.697 37.131 1.00 90.12 172 LEU A CA 1
ATOM 1355 C C . LEU A 1 172 ? 44.321 -8.962 37.423 1.00 90.12 172 LEU A C 1
ATOM 1357 O O . LEU A 1 172 ? 44.703 -9.172 38.574 1.00 90.12 172 LEU A O 1
ATOM 1361 N N . HIS A 1 173 ? 44.548 -9.812 36.421 1.00 87.06 173 HIS A N 1
ATOM 1362 C CA . HIS A 1 173 ? 45.222 -11.103 36.582 1.00 87.06 173 HIS A CA 1
ATOM 1363 C C . HIS A 1 173 ? 46.521 -11.247 35.772 1.00 87.06 173 HIS A C 1
ATOM 1365 O O . HIS A 1 173 ? 47.194 -12.266 35.932 1.00 87.06 173 HIS A O 1
ATOM 1371 N N . GLY A 1 174 ? 46.855 -10.272 34.921 1.00 76.50 174 GLY A N 1
ATOM 1372 C CA . GLY A 1 174 ? 48.109 -10.202 34.160 1.00 76.50 174 GLY A CA 1
ATOM 1373 C C . GLY A 1 174 ? 49.187 -9.330 34.789 1.00 76.50 174 GLY A C 1
ATOM 1374 O O . GLY A 1 174 ? 48.923 -8.687 35.830 1.00 76.50 174 GLY A O 1
#